Protein AF-A0A1S8CLM6-F1 (afdb_monomer)

InterPro domains:
  IPR038314 T6SS superfamily [G3DSA:1.20.120.1620] (21-118)

Solvent-accessible surface area (backbone atoms only — not comparable to full-atom values): 7287 Å² total; per-residue (Å²): 145,76,77,78,67,68,73,67,66,74,74,72,74,80,81,78,75,76,77,77,72,72,54,62,64,52,39,48,32,51,51,51,23,45,43,18,47,40,38,28,74,59,49,72,48,89,60,18,62,57,21,46,50,49,22,51,50,28,55,74,74,31,57,56,28,71,66,38,56,50,51,48,51,53,48,51,70,50,57,54,77,68,59,79,70,51,40,89,91,72,73,41,68,52,45,65,59,54,39,50,54,48,66,72,27,70,69,46,52,50,53,47,61,69,33,58,87,26,49,74,61,77,83,128

Mean predicted aligned error: 9.27 Å

Foldseek 3Di:
DPPVPVVVPVPPPPPPPPCPPPCVVLLVLLLLLLLLVLCLVPVPDPCNVVSVVSNVVSVVVHQFDPVLNVLSNVVSVPQLVVDCDDDPVPSHDDSNVSSVCCSPDPVVVVSSVVRPVRGPVPDD

Structure (mmCIF, N/CA/C/O backbone):
data_AF-A0A1S8CLM6-F1
#
_entry.id   AF-A0A1S8CLM6-F1
#
loop_
_atom_site.group_PDB
_atom_site.id
_atom_site.type_symbol
_atom_site.label_atom_id
_atom_site.label_alt_id
_atom_site.label_comp_id
_atom_site.label_asym_id
_atom_site.label_entity_id
_atom_site.label_seq_id
_atom_site.pdbx_PDB_ins_code
_atom_site.Cartn_x
_atom_site.Cartn_y
_atom_site.Cartn_z
_atom_site.occupancy
_atom_site.B_iso_or_equiv
_atom_site.auth_seq_id
_atom_site.auth_comp_id
_atom_site.auth_asym_id
_atom_site.auth_atom_id
_atom_site.pdbx_PDB_model_num
ATOM 1 N N . MET A 1 1 ? 56.859 -12.720 -34.005 1.00 49.38 1 MET A N 1
ATOM 2 C CA . MET A 1 1 ? 56.182 -11.413 -33.826 1.00 49.38 1 MET A CA 1
ATOM 3 C C . MET A 1 1 ? 54.650 -11.569 -33.852 1.00 49.38 1 MET A C 1
ATOM 5 O O . MET A 1 1 ? 53.952 -10.744 -34.411 1.00 49.38 1 MET A O 1
ATOM 9 N N . THR A 1 2 ? 54.111 -12.632 -33.236 1.00 49.81 2 THR A N 1
ATOM 10 C CA . THR A 1 2 ? 52.724 -13.112 -33.458 1.00 49.81 2 THR A CA 1
ATOM 11 C C . THR A 1 2 ? 52.023 -13.561 -32.167 1.00 49.81 2 THR A C 1
ATOM 13 O O . THR A 1 2 ? 50.982 -14.197 -32.213 1.00 49.81 2 THR A O 1
ATOM 16 N N . LYS A 1 3 ? 52.575 -13.230 -30.989 1.00 44.97 3 LYS A N 1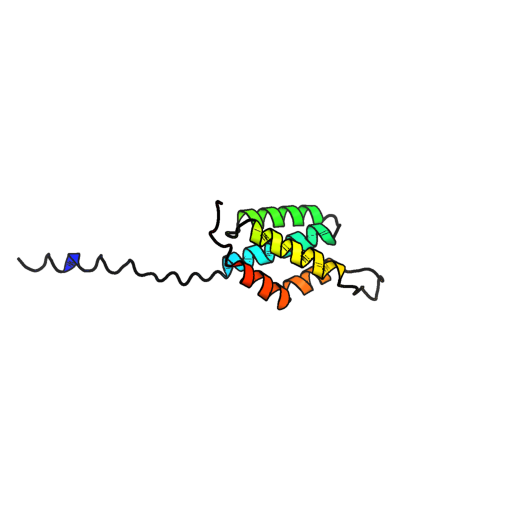
ATOM 17 C CA . LYS A 1 3 ? 51.960 -13.542 -29.681 1.00 44.97 3 LYS A CA 1
ATOM 18 C C . LYS A 1 3 ? 51.286 -12.343 -29.002 1.00 44.97 3 LYS A C 1
ATOM 20 O O . LYS A 1 3 ? 50.604 -12.528 -28.006 1.00 44.97 3 LYS A O 1
ATOM 25 N N . LYS A 1 4 ? 51.445 -11.124 -29.539 1.00 49.03 4 LYS A N 1
ATOM 26 C CA . LYS A 1 4 ? 50.883 -9.895 -28.943 1.00 49.03 4 LYS A CA 1
ATOM 27 C C . LYS A 1 4 ? 49.482 -9.522 -29.450 1.00 49.03 4 LYS A C 1
ATOM 29 O O . LYS A 1 4 ? 48.856 -8.661 -28.854 1.00 49.03 4 LYS A O 1
ATOM 34 N N . ILE A 1 5 ? 48.977 -10.172 -30.504 1.00 53.19 5 ILE A N 1
ATOM 35 C CA . ILE A 1 5 ? 47.667 -9.837 -31.102 1.00 53.19 5 ILE A CA 1
ATOM 36 C C . ILE A 1 5 ? 46.520 -10.633 -30.452 1.00 53.19 5 ILE A C 1
ATOM 38 O O . ILE A 1 5 ? 45.402 -10.141 -30.359 1.00 53.19 5 ILE A O 1
ATOM 42 N N . ILE A 1 6 ? 46.795 -11.823 -29.906 1.00 53.47 6 ILE A N 1
ATOM 43 C CA . ILE A 1 6 ? 45.758 -12.692 -29.319 1.00 53.47 6 ILE A CA 1
ATOM 44 C C . ILE A 1 6 ? 45.242 -12.145 -27.974 1.00 53.47 6 ILE A C 1
ATOM 46 O O . ILE A 1 6 ? 44.091 -12.374 -27.614 1.00 53.47 6 ILE A O 1
ATOM 50 N N . LEU A 1 7 ? 46.044 -11.347 -27.259 1.00 47.38 7 LEU A N 1
ATOM 51 C CA . LEU A 1 7 ? 45.645 -10.788 -25.963 1.00 47.38 7 LEU A CA 1
ATOM 52 C C . LEU A 1 7 ? 44.650 -9.618 -26.071 1.00 47.38 7 LEU A C 1
ATOM 54 O O . LEU A 1 7 ? 44.068 -9.230 -25.065 1.00 47.38 7 LEU A O 1
ATOM 58 N N . SER A 1 8 ? 44.449 -9.056 -27.268 1.00 47.59 8 SER A N 1
ATOM 59 C CA . SER A 1 8 ? 43.570 -7.893 -27.462 1.00 47.59 8 SER A CA 1
ATOM 60 C C . SER A 1 8 ? 42.131 -8.262 -27.836 1.00 47.59 8 SER A C 1
ATOM 62 O O . SER A 1 8 ? 41.271 -7.387 -27.837 1.00 47.59 8 SER A O 1
ATOM 64 N N . PHE A 1 9 ? 41.850 -9.533 -28.149 1.00 49.44 9 PHE A N 1
ATOM 65 C CA . PHE A 1 9 ? 40.521 -9.972 -28.598 1.00 49.44 9 PHE A CA 1
ATOM 66 C C . PHE A 1 9 ? 39.634 -10.526 -27.468 1.00 49.44 9 PHE A C 1
ATOM 68 O O . PHE A 1 9 ? 38.428 -10.667 -27.636 1.00 49.44 9 PHE A O 1
ATOM 75 N N . LEU A 1 10 ? 40.211 -10.797 -26.292 1.00 51.16 10 LEU A N 1
ATOM 76 C CA . LEU A 1 10 ? 39.501 -11.333 -25.120 1.00 51.16 10 LEU A CA 1
ATOM 77 C C . LEU A 1 10 ? 38.859 -10.258 -24.223 1.00 51.16 10 LEU A C 1
ATOM 79 O O . LEU A 1 10 ? 38.140 -10.600 -23.292 1.00 51.16 10 LEU A O 1
ATOM 83 N N . LEU A 1 11 ? 39.077 -8.971 -24.510 1.00 51.72 11 LEU A N 1
ATOM 84 C CA . LEU A 1 11 ? 38.563 -7.842 -23.717 1.00 51.72 11 LEU A CA 1
ATOM 85 C C . LEU A 1 11 ? 37.244 -7.242 -24.240 1.00 51.72 11 LEU A C 1
ATOM 87 O O . LEU A 1 11 ? 36.698 -6.346 -23.606 1.00 51.72 11 LEU A O 1
ATOM 91 N N . LEU A 1 12 ? 36.716 -7.724 -25.371 1.00 51.47 12 LEU A N 1
ATOM 92 C CA . LEU A 1 12 ? 35.506 -7.173 -26.005 1.00 51.47 12 LEU A CA 1
ATOM 93 C C . LEU A 1 12 ? 34.230 -8.000 -25.765 1.00 51.47 12 LEU A C 1
ATOM 95 O O . LEU A 1 12 ? 33.162 -7.619 -26.232 1.00 51.47 12 LEU A O 1
ATOM 99 N N . LEU A 1 13 ? 34.310 -9.111 -25.027 1.00 50.31 13 LEU A N 1
ATOM 100 C CA . LEU A 1 13 ? 33.171 -10.011 -24.787 1.00 50.31 13 LEU A CA 1
ATOM 101 C C . LEU A 1 13 ? 32.353 -9.686 -23.522 1.00 50.31 13 LEU A C 1
ATOM 103 O O . LEU A 1 13 ? 31.368 -10.364 -23.249 1.00 50.31 13 LEU A O 1
ATOM 107 N N . SER A 1 14 ? 32.703 -8.642 -22.765 1.00 50.69 14 SER A N 1
ATOM 108 C CA . SER A 1 14 ? 32.080 -8.346 -21.463 1.00 50.69 14 SER A CA 1
ATOM 109 C C . SER A 1 14 ? 30.764 -7.554 -21.516 1.00 50.69 14 SER A C 1
ATOM 111 O O . SER A 1 14 ? 30.206 -7.278 -20.460 1.00 50.69 14 SER A O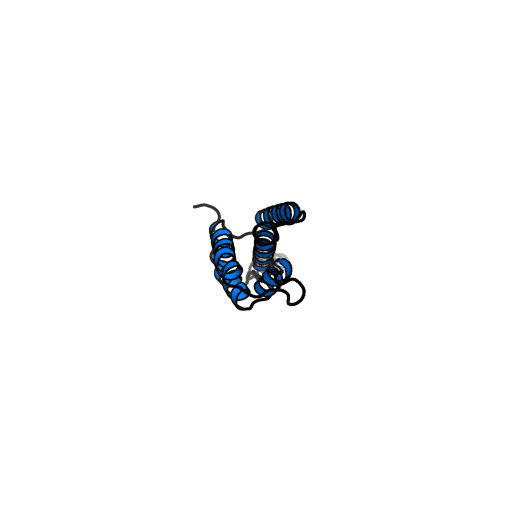 1
ATOM 113 N N . PHE A 1 15 ? 30.254 -7.157 -22.689 1.00 54.53 15 PHE A N 1
ATOM 114 C CA . PHE A 1 15 ? 29.153 -6.176 -22.774 1.00 54.53 15 PHE A CA 1
ATOM 115 C C . PHE A 1 15 ? 27.775 -6.710 -23.178 1.00 54.53 15 PHE A C 1
ATOM 117 O O . PHE A 1 15 ? 26.867 -5.920 -23.415 1.00 54.53 15 PHE A O 1
ATOM 124 N N . PHE A 1 16 ? 27.555 -8.024 -23.167 1.00 55.16 16 PHE A N 1
ATOM 125 C CA . PHE A 1 16 ? 26.205 -8.579 -23.320 1.00 55.16 16 PHE A CA 1
ATOM 126 C C . PHE A 1 16 ? 25.705 -9.211 -22.018 1.00 55.16 16 PHE A C 1
ATOM 128 O O . PHE A 1 16 ? 25.318 -10.377 -21.982 1.00 55.16 16 PHE A O 1
ATOM 135 N N . VAL A 1 17 ? 25.675 -8.427 -20.934 1.00 52.50 17 VAL A N 1
ATOM 136 C CA . VAL A 1 17 ? 24.722 -8.704 -19.851 1.00 52.50 17 VAL A CA 1
ATOM 137 C C . VAL A 1 17 ? 23.351 -8.329 -20.395 1.00 52.50 17 VAL A C 1
ATOM 139 O O . VAL A 1 17 ? 23.005 -7.156 -20.511 1.00 52.50 17 VAL A O 1
ATOM 142 N N . SER A 1 18 ? 22.577 -9.341 -20.778 1.00 50.34 18 SER A N 1
ATOM 143 C CA . SER A 1 18 ? 21.147 -9.163 -20.996 1.00 50.34 18 SER A CA 1
ATOM 144 C C . SER A 1 18 ? 20.532 -8.850 -19.636 1.00 50.34 18 SER A C 1
ATOM 146 O O . SER A 1 18 ? 20.352 -9.750 -18.817 1.00 50.34 18 SER A O 1
ATOM 148 N N . ALA A 1 19 ? 20.260 -7.574 -19.370 1.00 48.75 19 ALA A N 1
ATOM 149 C CA . ALA A 1 19 ? 19.434 -7.158 -18.248 1.00 48.75 19 ALA A CA 1
ATOM 150 C C . ALA A 1 19 ? 17.993 -7.619 -18.516 1.00 48.75 19 ALA A C 1
ATOM 152 O O . ALA A 1 19 ? 17.133 -6.838 -18.912 1.00 48.75 19 ALA A O 1
ATOM 153 N N . ASN A 1 20 ? 17.716 -8.908 -18.314 1.00 50.56 20 ASN A N 1
ATOM 154 C CA . ASN A 1 20 ? 16.371 -9.331 -17.948 1.00 50.56 20 ASN A CA 1
ATOM 155 C C . ASN A 1 20 ? 16.160 -8.810 -16.527 1.00 50.56 20 ASN A C 1
ATOM 157 O O . ASN A 1 20 ? 16.434 -9.517 -15.561 1.00 50.56 20 ASN A O 1
ATOM 161 N N . GLY A 1 21 ? 15.803 -7.528 -16.418 1.00 59.75 21 GLY A N 1
ATOM 162 C CA . GLY A 1 21 ? 15.589 -6.858 -15.145 1.00 59.75 21 GLY A CA 1
ATOM 163 C C . GLY A 1 21 ? 14.488 -7.580 -14.387 1.00 59.75 21 GLY A C 1
ATOM 164 O O . GLY A 1 21 ? 13.314 -7.503 -14.756 1.00 59.75 21 GLY A O 1
ATOM 165 N N . ASP A 1 22 ? 14.865 -8.333 -13.358 1.00 77.19 22 ASP A N 1
ATOM 166 C CA . ASP A 1 22 ? 13.890 -8.829 -12.408 1.00 77.19 22 ASP A CA 1
ATOM 167 C C . ASP A 1 22 ? 13.398 -7.637 -11.588 1.00 77.19 22 ASP A C 1
ATOM 169 O O . ASP A 1 22 ? 14.025 -7.221 -10.619 1.00 77.19 22 ASP A O 1
ATOM 173 N N . ASN A 1 23 ? 12.248 -7.088 -11.977 1.00 88.69 23 ASN A N 1
ATOM 174 C CA . ASN A 1 23 ? 11.600 -5.995 -11.252 1.00 88.69 23 ASN A CA 1
ATOM 175 C C . ASN A 1 23 ? 11.067 -6.437 -9.872 1.00 88.69 23 ASN A C 1
ATOM 177 O O . ASN A 1 23 ? 10.306 -5.698 -9.254 1.00 88.69 23 ASN A O 1
ATOM 181 N N . SER A 1 24 ? 11.381 -7.647 -9.391 1.00 91.62 24 SER A N 1
ATOM 182 C CA . SER A 1 24 ? 10.939 -8.181 -8.098 1.00 91.62 24 SER A CA 1
ATOM 183 C C . SER A 1 24 ? 11.211 -7.225 -6.934 1.00 91.62 24 SER A C 1
ATOM 185 O O . SER A 1 24 ? 10.291 -6.941 -6.164 1.00 91.62 24 SER A O 1
ATOM 187 N N . GLU A 1 25 ? 12.417 -6.660 -6.830 1.00 93.56 25 GLU A N 1
ATOM 188 C CA . GLU A 1 25 ? 12.748 -5.716 -5.753 1.00 93.56 25 GLU A CA 1
ATOM 189 C C . GLU A 1 25 ? 11.943 -4.416 -5.876 1.00 93.56 25 GLU A C 1
ATOM 191 O O . GLU A 1 25 ? 11.271 -4.004 -4.926 1.00 93.56 25 GLU A O 1
ATOM 196 N N . THR A 1 26 ? 11.908 -3.826 -7.071 1.00 94.88 26 THR A N 1
ATOM 197 C CA . THR A 1 26 ? 11.162 -2.597 -7.379 1.00 94.88 26 THR A CA 1
ATOM 198 C C . THR A 1 26 ? 9.659 -2.754 -7.113 1.00 94.88 26 THR A C 1
ATOM 200 O O . THR A 1 26 ? 9.016 -1.884 -6.511 1.00 94.88 26 THR A O 1
ATOM 203 N N . ARG A 1 27 ? 9.085 -3.905 -7.482 1.00 97.06 27 ARG A N 1
ATOM 204 C CA . ARG A 1 27 ? 7.705 -4.297 -7.161 1.00 97.06 27 ARG A CA 1
ATOM 205 C C . ARG A 1 27 ? 7.507 -4.459 -5.659 1.00 97.06 27 ARG A C 1
ATOM 207 O O . ARG A 1 27 ? 6.498 -3.996 -5.135 1.00 97.06 27 ARG A O 1
ATOM 214 N N . MET A 1 28 ? 8.450 -5.087 -4.955 1.00 97.88 28 MET A N 1
ATOM 215 C CA . MET A 1 28 ? 8.366 -5.295 -3.508 1.00 97.88 28 MET A CA 1
ATOM 216 C C . MET A 1 28 ? 8.360 -3.966 -2.746 1.00 97.88 28 MET A C 1
ATOM 218 O O . MET A 1 28 ? 7.581 -3.814 -1.804 1.00 97.88 28 MET A O 1
ATOM 222 N N . VAL A 1 29 ? 9.175 -2.994 -3.162 1.00 98.12 29 VAL A N 1
ATOM 223 C CA . VAL A 1 29 ? 9.178 -1.644 -2.580 1.00 98.12 29 VAL A CA 1
ATOM 224 C C . VAL A 1 29 ? 7.816 -0.970 -2.765 1.00 98.12 29 VAL A C 1
ATOM 226 O O . VAL A 1 29 ? 7.226 -0.510 -1.785 1.00 98.12 29 VAL A O 1
ATOM 229 N N . LEU A 1 30 ? 7.252 -0.998 -3.977 1.00 98.50 30 LEU A N 1
ATOM 230 C CA . LEU A 1 30 ? 5.913 -0.454 -4.235 1.00 98.50 30 LEU A CA 1
ATOM 231 C C . LEU A 1 30 ? 4.819 -1.199 -3.447 1.00 98.50 30 LEU A C 1
ATOM 233 O O . LEU A 1 30 ? 3.885 -0.586 -2.924 1.00 98.50 30 LEU A O 1
ATOM 237 N N . LYS A 1 31 ? 4.950 -2.522 -3.307 1.00 98.50 31 LYS A N 1
ATOM 238 C CA . LYS A 1 31 ? 4.023 -3.355 -2.534 1.00 98.50 31 LYS A CA 1
ATOM 239 C C . LYS A 1 31 ? 4.006 -2.938 -1.061 1.00 98.50 31 LYS A C 1
ATOM 241 O O . LYS A 1 31 ? 2.924 -2.730 -0.501 1.00 98.50 31 LYS A O 1
ATOM 246 N N . LYS A 1 32 ? 5.190 -2.755 -0.462 1.00 98.62 32 LYS A N 1
ATOM 247 C CA . LYS A 1 32 ? 5.381 -2.278 0.920 1.00 98.62 32 LYS A CA 1
ATOM 248 C C . LYS A 1 32 ? 4.906 -0.837 1.106 1.00 98.62 32 LYS A C 1
ATOM 250 O O . LYS A 1 32 ? 4.277 -0.538 2.120 1.00 98.62 32 LYS A O 1
ATOM 255 N N . TRP A 1 33 ? 5.110 0.024 0.108 1.00 98.69 33 TRP A N 1
ATOM 256 C CA . TRP A 1 33 ? 4.549 1.375 0.100 1.00 98.69 33 TRP A CA 1
ATOM 257 C C . TRP A 1 33 ? 3.022 1.360 0.256 1.00 98.69 33 TRP A C 1
ATOM 259 O O . TRP A 1 33 ? 2.481 2.101 1.076 1.00 98.69 33 TRP A O 1
ATOM 269 N N . GLY A 1 34 ? 2.318 0.486 -0.474 1.00 98.44 34 GLY A N 1
ATOM 270 C CA . GLY A 1 34 ? 0.860 0.391 -0.365 1.00 98.44 34 GLY A CA 1
ATOM 271 C C . GLY A 1 34 ? 0.374 -0.160 0.980 1.00 98.44 34 GLY A C 1
ATOM 272 O O . GLY A 1 34 ? -0.640 0.311 1.489 1.00 98.44 34 GLY A O 1
ATOM 273 N N . MET A 1 35 ? 1.124 -1.076 1.609 1.00 98.31 35 MET A N 1
ATOM 274 C CA . MET A 1 35 ? 0.837 -1.512 2.985 1.00 98.31 35 MET A CA 1
ATOM 275 C C . MET A 1 35 ? 0.937 -0.345 3.969 1.00 98.31 35 MET A C 1
ATOM 277 O O . MET A 1 35 ? 0.023 -0.117 4.761 1.00 98.31 35 MET A O 1
ATOM 281 N N . ALA A 1 36 ? 2.023 0.426 3.884 1.00 98.19 36 ALA A N 1
ATOM 282 C CA . ALA A 1 36 ? 2.236 1.594 4.727 1.00 98.19 36 ALA A CA 1
ATOM 283 C C . ALA A 1 36 ? 1.130 2.650 4.524 1.00 98.19 36 ALA A C 1
ATOM 285 O O . ALA A 1 36 ? 0.568 3.141 5.500 1.00 98.19 36 ALA A O 1
ATOM 286 N N . TYR A 1 37 ? 0.732 2.908 3.271 1.00 98.38 37 TYR A N 1
ATOM 287 C CA . TYR A 1 37 ? -0.417 3.763 2.951 1.00 98.38 37 TYR A CA 1
ATOM 288 C C . TYR A 1 37 ? -1.718 3.264 3.594 1.00 98.38 37 TYR A C 1
ATOM 290 O O . TYR A 1 37 ? -2.466 4.044 4.181 1.00 98.38 37 TYR A O 1
ATOM 298 N N . CYS A 1 38 ? -1.996 1.962 3.505 1.00 97.62 38 CYS A N 1
ATOM 299 C CA . CYS A 1 38 ? -3.197 1.386 4.097 1.00 97.62 38 CYS A CA 1
ATOM 300 C C . CYS A 1 38 ? -3.246 1.609 5.615 1.00 97.62 38 CYS A C 1
ATOM 302 O O . CYS A 1 38 ? -4.269 2.047 6.146 1.00 97.62 38 CYS A O 1
ATOM 304 N N . LEU A 1 39 ? -2.136 1.349 6.310 1.00 97.00 39 LEU A N 1
ATOM 305 C CA . LEU A 1 39 ? -2.057 1.514 7.759 1.00 97.00 39 LEU A CA 1
ATOM 306 C C . LEU A 1 39 ? -2.204 2.981 8.183 1.00 97.00 39 LEU A C 1
ATOM 308 O O . LEU A 1 39 ? -3.023 3.272 9.052 1.00 97.00 39 LEU A O 1
ATOM 312 N N . GLU A 1 40 ? -1.497 3.903 7.530 1.00 96.75 40 GLU A N 1
ATOM 313 C CA . GLU A 1 40 ? -1.596 5.345 7.802 1.00 96.75 40 GLU A CA 1
ATOM 314 C C . GLU A 1 40 ? -3.045 5.845 7.682 1.00 96.75 40 GLU A C 1
ATOM 316 O O . GLU A 1 40 ? -3.565 6.503 8.583 1.00 96.75 40 GLU A O 1
ATOM 321 N N . ILE A 1 41 ? -3.734 5.494 6.590 1.00 96.19 41 ILE A N 1
ATOM 322 C CA . ILE A 1 41 ? -5.070 6.027 6.296 1.00 96.19 41 ILE A CA 1
ATOM 323 C C . ILE A 1 41 ? -6.171 5.351 7.119 1.00 96.19 41 ILE A C 1
ATOM 325 O O . ILE A 1 41 ? -7.130 6.012 7.545 1.00 96.19 41 ILE A O 1
ATOM 329 N N . TYR A 1 42 ? -6.077 4.035 7.322 1.00 93.75 42 TYR A N 1
ATOM 330 C CA . TYR A 1 42 ? -7.181 3.254 7.879 1.00 93.75 42 TYR A CA 1
ATOM 331 C C . TYR A 1 42 ? -6.965 2.809 9.317 1.00 93.75 42 TYR A C 1
ATOM 333 O O . TYR A 1 42 ? -7.958 2.705 10.037 1.00 93.75 42 TYR A O 1
ATOM 341 N N . GLN A 1 43 ? -5.736 2.557 9.778 1.00 87.19 43 GLN A N 1
ATOM 342 C CA . GLN A 1 43 ? -5.528 2.087 11.151 1.00 87.19 43 GLN A CA 1
ATOM 343 C C . GLN A 1 43 ? -5.949 3.154 12.171 1.00 87.19 43 GLN A C 1
ATOM 345 O O . GLN A 1 43 ? -6.619 2.809 13.143 1.00 87.19 43 GLN A O 1
ATOM 350 N N . LYS A 1 44 ? -5.666 4.440 11.894 1.00 78.69 44 LYS A N 1
ATOM 351 C CA . LYS A 1 44 ? -6.064 5.603 12.719 1.00 78.69 44 LYS A CA 1
ATOM 352 C C . LYS A 1 44 ? -5.715 5.445 14.209 1.00 78.69 44 LYS A C 1
ATOM 354 O O . LYS A 1 44 ? -6.467 5.871 15.083 1.00 78.69 44 LYS A O 1
ATOM 359 N N . THR A 1 45 ? -4.586 4.800 14.479 1.00 83.44 45 THR A N 1
ATOM 360 C CA . THR A 1 45 ? -3.971 4.619 15.801 1.00 83.44 45 THR A CA 1
ATOM 361 C C . THR A 1 45 ? -2.711 5.476 15.911 1.00 83.44 45 THR A C 1
ATOM 363 O O . THR A 1 45 ? -2.313 6.119 14.945 1.00 83.44 45 THR A O 1
ATOM 366 N N . GLU A 1 46 ? -2.046 5.447 17.066 1.00 83.62 46 GLU A N 1
ATOM 367 C CA . GLU A 1 46 ? -0.730 6.075 17.288 1.00 83.62 46 GLU A CA 1
ATOM 368 C C . GLU A 1 46 ? 0.343 5.657 16.262 1.00 83.62 46 GLU A C 1
ATOM 370 O O . GLU A 1 46 ? 1.236 6.432 15.942 1.00 83.62 46 GLU A O 1
ATOM 375 N N . SER A 1 47 ? 0.212 4.470 15.664 1.00 86.19 47 SER A N 1
ATOM 376 C CA . SER A 1 47 ? 1.096 3.981 14.599 1.00 86.19 47 SER A CA 1
ATOM 377 C C . SER A 1 47 ? 0.855 4.609 13.218 1.00 86.19 47 SER A C 1
ATOM 379 O O . SER A 1 47 ? 1.576 4.282 12.276 1.00 86.19 47 SER A O 1
ATOM 381 N N . ALA A 1 48 ? -0.149 5.479 13.047 1.00 90.00 48 ALA A N 1
ATOM 382 C CA . ALA A 1 48 ? -0.439 6.097 11.751 1.00 90.00 48 ALA A CA 1
ATOM 383 C C . ALA A 1 48 ? 0.722 6.981 11.257 1.00 90.00 48 ALA A C 1
ATOM 385 O O . ALA A 1 48 ? 1.067 6.924 10.077 1.00 90.00 48 ALA A O 1
ATOM 386 N N . ASP A 1 49 ? 1.370 7.723 12.159 1.00 93.12 49 ASP A N 1
ATOM 387 C CA . ASP A 1 49 ? 2.509 8.590 11.825 1.00 93.12 49 ASP A CA 1
ATOM 388 C C . ASP A 1 49 ? 3.755 7.775 11.439 1.00 93.12 49 ASP A C 1
ATOM 390 O O . ASP A 1 49 ? 4.478 8.109 10.493 1.00 93.12 49 ASP A O 1
ATOM 394 N N . GLU A 1 50 ? 3.986 6.653 12.127 1.00 95.81 50 GLU A 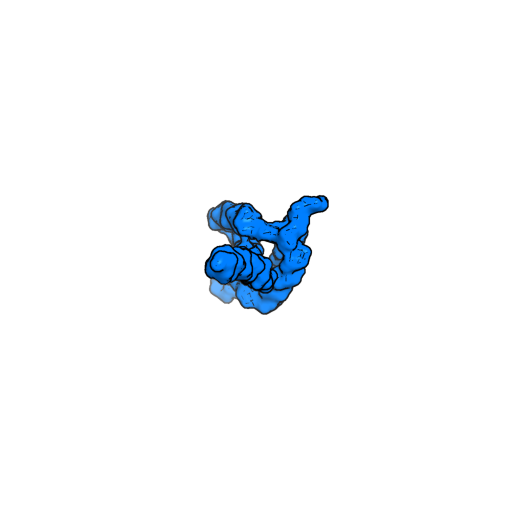N 1
ATOM 395 C CA . GLU A 1 50 ? 5.061 5.716 11.791 1.00 95.81 50 GLU A CA 1
ATOM 396 C C . GLU A 1 50 ? 4.809 5.055 10.428 1.00 95.81 50 GLU A C 1
ATOM 398 O O . GLU A 1 50 ? 5.713 4.971 9.594 1.00 95.81 50 GLU A O 1
ATOM 403 N N . ALA A 1 51 ? 3.560 4.676 10.142 1.00 97.00 51 ALA A N 1
ATOM 404 C CA . ALA A 1 51 ? 3.166 4.165 8.835 1.00 97.00 51 ALA A CA 1
ATOM 405 C C . ALA A 1 51 ? 3.346 5.214 7.722 1.00 97.00 51 ALA A C 1
ATOM 407 O O . ALA A 1 51 ? 3.860 4.883 6.652 1.00 97.00 51 ALA A O 1
ATOM 408 N N . GLY A 1 52 ? 3.014 6.485 7.971 1.00 97.19 52 GLY A N 1
ATOM 409 C CA . GLY A 1 52 ? 3.268 7.582 7.029 1.00 97.19 52 GLY A CA 1
ATOM 410 C C . GLY A 1 52 ? 4.763 7.821 6.779 1.00 97.19 52 GLY A C 1
ATOM 411 O O . GLY A 1 52 ? 5.186 8.063 5.640 1.00 97.19 52 GLY A O 1
ATOM 412 N N . SER A 1 53 ? 5.587 7.667 7.818 1.00 98.00 53 SER A N 1
ATOM 413 C CA . SER A 1 53 ? 7.051 7.720 7.712 1.00 98.00 53 SER A CA 1
ATOM 414 C C . SER A 1 53 ? 7.590 6.557 6.874 1.00 98.00 53 SER A C 1
ATOM 416 O O . SER A 1 53 ? 8.360 6.777 5.937 1.00 98.00 53 SER A O 1
ATOM 418 N N . ALA A 1 54 ? 7.114 5.333 7.122 1.00 98.19 54 ALA A N 1
ATOM 419 C CA . ALA A 1 54 ? 7.461 4.157 6.325 1.00 98.19 54 ALA A CA 1
ATOM 420 C C . ALA A 1 54 ? 7.020 4.307 4.861 1.00 98.19 54 ALA A C 1
ATOM 422 O O . ALA A 1 54 ? 7.798 4.016 3.952 1.00 98.19 54 ALA A O 1
ATOM 423 N N . ARG A 1 55 ? 5.809 4.825 4.608 1.00 98.25 55 ARG A N 1
ATOM 424 C CA . ARG A 1 55 ? 5.325 5.133 3.254 1.00 98.25 55 ARG A CA 1
ATOM 425 C C . ARG A 1 55 ? 6.275 6.096 2.546 1.00 98.25 55 ARG A C 1
ATOM 427 O O . ARG A 1 55 ? 6.643 5.861 1.397 1.00 98.25 55 ARG A O 1
ATOM 434 N N . SER A 1 56 ? 6.684 7.163 3.224 1.00 97.75 56 SER A N 1
ATOM 435 C CA . SER A 1 56 ? 7.611 8.152 2.664 1.00 97.75 56 SER A CA 1
ATOM 436 C C . SER A 1 56 ? 8.993 7.549 2.391 1.00 97.75 56 SER A C 1
ATOM 438 O O . SER A 1 56 ? 9.579 7.830 1.349 1.00 97.75 56 SER A O 1
ATOM 440 N N . GLY A 1 57 ? 9.482 6.668 3.268 1.00 98.19 57 GLY A N 1
ATOM 441 C CA . GLY A 1 57 ? 10.723 5.920 3.057 1.00 98.19 57 GLY A CA 1
ATOM 442 C C . GLY A 1 57 ? 10.655 5.003 1.834 1.00 98.19 57 GLY A C 1
ATOM 443 O O . GLY A 1 57 ? 11.515 5.076 0.963 1.00 98.19 57 GLY A O 1
ATOM 444 N N . TYR A 1 58 ? 9.597 4.198 1.699 1.00 98.31 58 TYR A N 1
ATOM 445 C CA . TYR A 1 58 ? 9.430 3.336 0.523 1.00 98.31 58 TYR A CA 1
ATOM 446 C C . TYR A 1 58 ? 9.241 4.122 -0.777 1.00 98.31 58 TYR A C 1
ATOM 448 O O . TYR A 1 58 ? 9.641 3.637 -1.829 1.00 98.31 58 TYR A O 1
ATOM 456 N N . PHE A 1 59 ? 8.671 5.330 -0.724 1.00 97.44 59 PHE A N 1
ATOM 457 C CA . PHE A 1 59 ? 8.574 6.197 -1.899 1.00 97.44 59 PHE A CA 1
ATOM 458 C C . PHE A 1 59 ? 9.959 6.640 -2.385 1.00 97.44 59 PHE A C 1
ATOM 460 O O . PHE A 1 59 ? 10.226 6.593 -3.579 1.00 97.44 59 PHE A O 1
ATOM 467 N N . GLN A 1 60 ? 10.847 7.018 -1.459 1.00 96.12 60 GLN A N 1
ATOM 468 C CA . GLN A 1 60 ? 12.221 7.431 -1.778 1.00 96.12 60 GLN A CA 1
ATOM 469 C C . GLN A 1 60 ? 13.081 6.280 -2.311 1.00 96.12 60 GLN A C 1
ATOM 471 O O . GLN A 1 60 ? 13.986 6.511 -3.105 1.00 96.12 60 GLN A O 1
ATOM 476 N N . LEU A 1 61 ? 12.813 5.051 -1.864 1.00 95.44 61 LEU A N 1
ATOM 477 C CA . LEU A 1 61 ? 13.542 3.855 -2.290 1.00 95.44 61 LEU A CA 1
ATOM 478 C C . LEU A 1 61 ? 13.021 3.256 -3.603 1.00 95.44 61 LEU A C 1
ATOM 480 O O . LEU A 1 61 ? 13.667 2.373 -4.159 1.00 95.44 61 LEU A O 1
ATOM 484 N N . GLY A 1 62 ? 11.830 3.645 -4.060 1.00 93.62 62 GLY A N 1
ATOM 485 C CA . GLY A 1 62 ? 11.188 3.016 -5.209 1.00 93.62 62 GLY A CA 1
ATOM 486 C C . GLY A 1 62 ? 11.541 3.682 -6.535 1.00 93.62 62 GLY A C 1
ATOM 487 O O . GLY A 1 62 ? 11.714 4.891 -6.618 1.00 93.62 62 GLY A O 1
ATOM 488 N N . GLU A 1 63 ? 11.574 2.884 -7.600 1.00 94.56 63 GLU A N 1
ATOM 489 C CA . GLU A 1 63 ? 11.967 3.331 -8.951 1.00 94.56 63 GLU A CA 1
ATOM 490 C C . GLU A 1 63 ? 10.770 3.599 -9.883 1.00 94.56 63 GLU A C 1
ATOM 492 O O . GLU A 1 63 ? 10.932 3.921 -11.063 1.00 94.56 63 GLU A O 1
ATOM 497 N N . HIS A 1 64 ? 9.550 3.420 -9.374 1.00 95.12 64 HIS A N 1
ATOM 498 C CA . HIS A 1 64 ? 8.331 3.716 -10.115 1.00 95.12 64 HIS A CA 1
ATOM 499 C C . HIS A 1 64 ? 8.054 5.227 -10.155 1.00 95.12 64 HIS A C 1
ATOM 501 O O . HIS A 1 64 ? 8.372 5.951 -9.215 1.00 95.12 64 HIS A O 1
ATOM 507 N N . SER A 1 65 ? 7.377 5.703 -11.200 1.00 95.69 65 SER A N 1
ATOM 508 C CA . SER A 1 65 ? 6.876 7.081 -11.267 1.00 95.69 65 SER A CA 1
ATOM 509 C C . SER A 1 65 ? 5.672 7.324 -10.346 1.00 95.69 65 SER A C 1
ATOM 511 O O . SER A 1 65 ? 5.007 6.391 -9.883 1.00 95.69 65 SER A O 1
ATOM 513 N N . GLU A 1 66 ? 5.331 8.599 -10.120 1.00 95.19 66 GLU A N 1
ATOM 514 C CA . GLU A 1 66 ? 4.196 9.018 -9.281 1.00 95.19 66 GLU A CA 1
ATOM 515 C C . GLU A 1 66 ? 2.873 8.339 -9.683 1.00 95.19 66 GLU A C 1
ATOM 517 O O . GLU A 1 66 ? 2.054 7.980 -8.829 1.00 95.19 66 GLU A O 1
ATOM 522 N N . GLN A 1 67 ? 2.674 8.091 -10.981 1.00 97.50 67 GLN A N 1
ATOM 523 C CA . GLN A 1 67 ? 1.452 7.471 -11.484 1.00 97.50 67 GLN A CA 1
ATOM 524 C C . GLN A 1 67 ? 1.256 6.038 -10.957 1.00 97.50 67 GLN A C 1
ATOM 526 O O . GLN A 1 67 ? 0.116 5.643 -10.696 1.00 97.50 67 GLN A O 1
ATOM 531 N N . ALA A 1 68 ? 2.329 5.273 -10.733 1.00 98.12 68 ALA A N 1
ATOM 532 C CA . ALA A 1 68 ? 2.241 3.946 -10.119 1.00 98.12 68 ALA A CA 1
ATOM 533 C C . ALA A 1 68 ? 1.729 4.023 -8.675 1.00 98.12 68 ALA A C 1
ATOM 535 O O . ALA A 1 68 ? 0.792 3.313 -8.301 1.00 98.12 68 ALA A O 1
ATOM 536 N N . TYR A 1 69 ? 2.287 4.937 -7.880 1.00 98.19 69 TYR A N 1
ATOM 537 C CA . TYR A 1 69 ? 1.865 5.168 -6.498 1.00 98.19 69 TYR A CA 1
ATOM 538 C C . TYR A 1 69 ? 0.413 5.651 -6.423 1.00 98.19 69 TYR A C 1
ATOM 540 O O . TYR A 1 69 ? -0.362 5.178 -5.589 1.00 98.19 69 TYR A O 1
ATOM 548 N N . LYS A 1 70 ? -0.004 6.526 -7.348 1.00 98.38 70 LYS A N 1
ATOM 549 C CA . LYS A 1 70 ? -1.402 6.961 -7.485 1.00 98.38 70 LYS A CA 1
ATOM 550 C C . LYS A 1 70 ? -2.341 5.787 -7.772 1.00 98.38 70 LYS A C 1
ATOM 552 O O . LYS A 1 70 ? -3.412 5.710 -7.169 1.00 98.38 70 LYS A O 1
ATOM 557 N N . ASN A 1 71 ? -1.946 4.855 -8.640 1.00 98.50 71 ASN A N 1
ATOM 558 C CA . ASN A 1 71 ? -2.741 3.660 -8.940 1.00 98.50 71 ASN A CA 1
ATOM 559 C C . ASN A 1 71 ? -2.873 2.741 -7.716 1.00 98.50 71 ASN A C 1
ATOM 561 O O . ASN A 1 71 ? -3.979 2.291 -7.414 1.00 98.50 71 ASN A O 1
ATOM 565 N N . VAL A 1 72 ? -1.781 2.519 -6.975 1.00 98.62 72 VAL A N 1
ATOM 566 C CA . VAL A 1 72 ? -1.793 1.730 -5.728 1.00 98.62 72 VAL A CA 1
ATOM 567 C C . VAL A 1 72 ? -2.677 2.388 -4.667 1.00 98.62 72 VAL A C 1
ATOM 569 O O . VAL A 1 72 ? -3.536 1.728 -4.083 1.00 98.62 72 VAL A O 1
ATOM 572 N N . LYS A 1 73 ? -2.555 3.704 -4.472 1.00 98.50 73 LYS A N 1
ATOM 573 C CA . LYS A 1 73 ? -3.443 4.480 -3.594 1.00 98.50 73 LYS A CA 1
ATOM 574 C C . LYS A 1 73 ? -4.915 4.299 -3.971 1.00 98.50 73 LYS A C 1
ATOM 576 O O . LYS A 1 73 ? -5.746 4.022 -3.109 1.00 98.50 73 LYS A O 1
ATOM 581 N N . ASN A 1 74 ? -5.246 4.447 -5.253 1.00 98.56 74 ASN A N 1
ATOM 582 C CA . ASN A 1 74 ? -6.620 4.304 -5.736 1.00 98.56 74 ASN A CA 1
ATOM 583 C C . ASN A 1 74 ? -7.162 2.888 -5.511 1.00 98.56 74 ASN A C 1
ATOM 585 O O . ASN A 1 74 ? -8.337 2.734 -5.181 1.00 98.56 74 ASN A O 1
ATOM 589 N N . TYR A 1 75 ? -6.310 1.868 -5.643 1.00 98.56 75 TYR A N 1
ATOM 590 C CA . TYR A 1 75 ? -6.672 0.493 -5.323 1.00 98.56 75 TYR A CA 1
ATOM 591 C C . TYR A 1 75 ? -7.089 0.351 -3.852 1.00 98.56 75 TYR A C 1
ATOM 593 O O . TYR A 1 75 ? -8.214 -0.079 -3.595 1.00 98.56 75 TYR A O 1
ATOM 601 N N . PHE A 1 76 ? -6.258 0.794 -2.900 1.00 98.19 76 PHE A N 1
ATOM 602 C CA . PHE A 1 76 ? -6.587 0.744 -1.466 1.00 98.19 76 PHE A CA 1
ATOM 603 C C . PHE A 1 76 ? -7.827 1.570 -1.105 1.00 98.19 76 PHE A C 1
ATOM 605 O O . PHE A 1 76 ? -8.674 1.092 -0.348 1.00 98.19 76 PHE A O 1
ATOM 612 N N . ASN A 1 77 ? -7.982 2.752 -1.711 1.00 97.88 77 ASN A N 1
ATOM 613 C CA . ASN A 1 77 ? -9.152 3.614 -1.520 1.00 97.88 77 ASN A CA 1
ATOM 614 C C . ASN A 1 77 ? -10.474 2.966 -1.930 1.00 97.88 77 ASN A C 1
ATOM 616 O O . ASN A 1 77 ? -11.523 3.354 -1.420 1.00 97.88 77 ASN A O 1
ATOM 620 N N . ARG A 1 78 ? -10.425 1.981 -2.828 1.00 97.50 78 ARG A N 1
ATOM 621 C CA . ARG A 1 78 ? -11.588 1.200 -3.237 1.00 97.50 78 ARG A CA 1
ATOM 622 C C . ARG A 1 78 ? -11.773 -0.038 -2.362 1.00 97.50 78 ARG A C 1
ATOM 624 O O . ARG A 1 78 ? -12.828 -0.205 -1.759 1.00 97.50 78 ARG A O 1
ATOM 631 N N . VAL A 1 79 ? -10.748 -0.888 -2.262 1.00 97.06 79 VAL A N 1
ATOM 632 C CA . VAL A 1 79 ? -10.909 -2.228 -1.670 1.00 97.06 79 VAL A CA 1
ATOM 633 C C . VAL A 1 79 ? -11.080 -2.202 -0.159 1.00 97.06 79 VAL A C 1
ATOM 635 O O . VAL A 1 79 ? -11.832 -3.014 0.376 1.00 97.06 79 VAL A O 1
ATOM 638 N N . ILE A 1 80 ? -10.429 -1.265 0.545 1.00 95.94 80 ILE A N 1
ATOM 639 C CA . ILE A 1 80 ? -10.557 -1.223 1.998 1.00 95.94 80 ILE A CA 1
ATOM 640 C C . ILE A 1 80 ? -11.991 -0.849 2.370 1.00 95.94 80 ILE A C 1
ATOM 642 O O . ILE A 1 80 ? -12.613 -1.674 3.025 1.00 95.94 80 ILE A O 1
ATOM 646 N N . PRO A 1 81 ? -12.595 0.276 1.940 1.00 94.69 81 PRO A N 1
ATOM 647 C CA . PRO A 1 81 ? -13.972 0.611 2.324 1.00 94.69 81 PRO A CA 1
ATOM 648 C C . PRO A 1 81 ? -15.043 -0.421 1.933 1.00 94.69 81 PRO A C 1
ATOM 650 O O . PRO A 1 81 ? -16.087 -0.480 2.592 1.00 94.69 81 PRO A O 1
ATOM 653 N N . GLU A 1 82 ? -14.810 -1.217 0.887 1.00 94.50 82 GLU A N 1
ATOM 654 C CA . GLU A 1 82 ? -15.701 -2.300 0.441 1.00 94.50 82 GLU A CA 1
ATOM 655 C C . GLU A 1 82 ? -15.736 -3.479 1.428 1.00 94.50 82 GLU A C 1
ATOM 657 O O . GLU A 1 82 ? -16.779 -4.115 1.584 1.00 94.50 82 GLU A O 1
ATOM 662 N N . ASP A 1 83 ? -14.653 -3.726 2.168 1.00 92.81 83 ASP A N 1
ATOM 663 C CA . ASP A 1 83 ? -14.599 -4.789 3.169 1.00 92.81 83 ASP A CA 1
ATOM 664 C C . ASP A 1 83 ? -15.438 -4.443 4.415 1.00 92.81 83 ASP A C 1
ATOM 666 O O . ASP A 1 83 ? -15.099 -3.553 5.203 1.00 92.81 83 ASP A O 1
ATOM 670 N N . LYS A 1 84 ? -16.553 -5.156 4.606 1.00 92.25 84 LYS A N 1
ATOM 671 C CA . LYS A 1 84 ? -17.472 -4.970 5.743 1.00 92.25 84 LYS A CA 1
ATOM 672 C C . LYS A 1 84 ? -17.230 -5.946 6.896 1.00 92.25 84 LYS A C 1
ATOM 674 O O . LYS A 1 84 ? -18.013 -5.952 7.845 1.00 92.25 84 LYS A O 1
ATOM 679 N N . ARG A 1 85 ? -16.182 -6.775 6.835 1.00 92.06 85 ARG A N 1
ATOM 680 C CA . ARG A 1 85 ? -15.877 -7.749 7.891 1.00 92.06 85 ARG A CA 1
ATOM 681 C C . ARG A 1 85 ? -15.513 -7.027 9.191 1.00 92.06 85 ARG A C 1
ATOM 683 O O . ARG A 1 85 ? -14.775 -6.039 9.200 1.00 92.06 85 ARG A O 1
ATOM 690 N N . VAL A 1 86 ? -16.024 -7.549 10.301 1.00 93.00 86 VAL A N 1
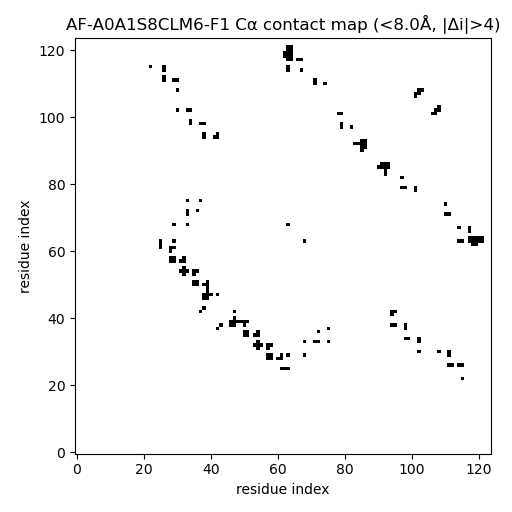ATOM 691 C CA . VAL A 1 86 ? -15.776 -7.044 11.656 1.00 93.00 86 VAL A CA 1
ATOM 692 C C . VAL A 1 86 ? -15.341 -8.181 12.572 1.00 93.00 86 VAL A C 1
ATOM 694 O O . VAL A 1 86 ? -15.664 -9.345 12.336 1.00 93.00 86 VAL A O 1
ATOM 697 N N . MET A 1 87 ? -14.613 -7.848 13.634 1.00 91.75 87 MET A N 1
ATOM 698 C CA . MET A 1 87 ? -14.226 -8.811 14.661 1.00 91.75 87 MET A CA 1
ATOM 699 C C . MET A 1 87 ? -15.454 -9.240 15.464 1.00 91.75 87 MET A C 1
ATOM 701 O O . MET A 1 87 ? -16.142 -8.389 16.026 1.00 91.75 87 MET A O 1
ATOM 705 N N . GLN A 1 88 ? -15.685 -10.550 15.594 1.00 90.44 88 GLN A N 1
ATOM 706 C CA . GLN A 1 88 ? -16.822 -11.091 16.356 1.00 90.44 88 GLN A CA 1
ATOM 707 C C . GLN A 1 88 ? -16.857 -10.581 17.805 1.00 90.44 88 GLN A C 1
ATOM 709 O O . GLN A 1 88 ? -17.922 -10.264 18.320 1.00 90.44 88 GLN A O 1
ATOM 714 N N . ALA A 1 89 ? -15.690 -10.449 18.444 1.00 92.50 89 ALA A N 1
ATOM 715 C CA . ALA A 1 89 ? -15.586 -10.040 19.844 1.00 92.50 89 ALA A CA 1
ATOM 716 C C . ALA A 1 89 ? -15.930 -8.561 20.100 1.00 92.50 89 ALA A C 1
ATOM 718 O O . ALA A 1 89 ? -16.365 -8.221 21.195 1.00 92.50 89 ALA A O 1
ATOM 719 N N . THR A 1 90 ? -15.703 -7.669 19.130 1.00 92.38 90 THR A N 1
ATOM 720 C CA . THR A 1 90 ? -15.821 -6.212 19.344 1.00 92.38 90 THR A CA 1
ATOM 721 C C . THR A 1 90 ? -16.864 -5.542 18.456 1.00 92.38 90 THR A C 1
ATOM 723 O O . THR A 1 90 ? -17.187 -4.379 18.686 1.00 92.38 90 THR A O 1
ATOM 726 N N . GLY A 1 91 ? -17.349 -6.226 17.414 1.00 93.12 91 GLY A N 1
ATOM 727 C CA . GLY A 1 91 ? -18.206 -5.642 16.380 1.00 93.12 91 GLY A CA 1
ATOM 728 C C . GLY A 1 91 ? -17.519 -4.554 15.546 1.00 93.12 91 GLY A C 1
ATOM 729 O O . GLY A 1 91 ? -18.182 -3.877 14.763 1.00 93.12 91 GLY A O 1
ATOM 730 N N . LYS A 1 92 ? -16.201 -4.358 15.704 1.00 90.88 92 LYS A N 1
ATOM 731 C CA . LYS A 1 92 ? -15.430 -3.310 15.023 1.00 90.88 92 LYS A CA 1
ATOM 732 C C . LYS A 1 92 ? -14.560 -3.897 13.907 1.00 90.88 92 LYS A C 1
ATOM 734 O O . LYS A 1 92 ? -14.094 -5.034 14.032 1.00 90.88 92 LYS A O 1
ATOM 739 N N . PRO A 1 93 ? -14.289 -3.134 12.835 1.00 91.12 93 PRO A N 1
ATOM 740 C CA . PRO A 1 93 ? -13.285 -3.518 11.850 1.00 91.12 93 PRO A CA 1
ATOM 741 C C . PRO A 1 93 ? -11.901 -3.652 12.495 1.00 91.12 93 PRO A C 1
ATOM 743 O O . PRO A 1 93 ? -11.525 -2.837 13.338 1.00 91.12 93 PRO A O 1
ATOM 746 N N . ASN A 1 94 ? -11.120 -4.641 12.060 1.00 92.50 94 ASN A N 1
ATOM 747 C CA . ASN A 1 94 ? -9.695 -4.726 12.369 1.00 92.50 94 ASN A CA 1
ATOM 748 C C . ASN A 1 94 ? -8.901 -4.262 11.146 1.00 92.50 94 ASN A C 1
ATOM 750 O O . ASN A 1 94 ? -8.673 -5.031 10.215 1.00 92.50 94 ASN A O 1
ATOM 754 N N . ASN A 1 95 ? -8.526 -2.983 11.120 1.00 92.06 95 ASN A N 1
ATOM 755 C CA . ASN A 1 95 ? -7.911 -2.381 9.936 1.00 92.06 95 ASN A CA 1
ATOM 756 C C . ASN A 1 95 ? -6.510 -2.928 9.645 1.00 92.06 95 ASN A C 1
ATOM 758 O O . ASN A 1 95 ? -6.157 -3.037 8.477 1.00 92.06 95 ASN A O 1
ATOM 762 N N . LEU A 1 96 ? -5.763 -3.367 10.664 1.00 93.25 96 LEU A N 1
ATOM 763 C CA . LEU A 1 96 ? -4.500 -4.077 10.451 1.00 93.25 96 LEU A CA 1
ATOM 764 C C . LEU A 1 96 ? -4.736 -5.389 9.692 1.00 93.25 96 LEU A C 1
ATOM 766 O O . LEU A 1 96 ? -4.090 -5.632 8.677 1.00 93.25 96 LEU A O 1
ATOM 770 N N . MET A 1 97 ? -5.705 -6.194 10.137 1.00 93.81 97 MET A N 1
ATOM 771 C CA . MET A 1 97 ? -6.060 -7.450 9.466 1.00 93.81 97 MET A CA 1
ATOM 772 C C . MET A 1 97 ? -6.524 -7.210 8.024 1.00 93.81 97 MET A C 1
ATOM 774 O O . MET A 1 97 ? -6.087 -7.898 7.114 1.00 93.81 97 MET A O 1
ATOM 778 N N . ARG A 1 98 ? -7.342 -6.177 7.790 1.00 95.12 98 ARG A N 1
ATOM 779 C CA . ARG A 1 98 ? -7.806 -5.811 6.440 1.00 95.12 98 ARG A CA 1
ATOM 780 C C . ARG A 1 98 ? -6.654 -5.396 5.524 1.00 95.12 98 ARG A C 1
ATOM 782 O O . ARG A 1 98 ? -6.622 -5.810 4.370 1.00 95.12 98 ARG A O 1
ATOM 789 N N . CYS A 1 99 ? -5.709 -4.599 6.024 1.00 96.25 99 CYS A N 1
ATOM 790 C CA . CYS A 1 99 ? -4.529 -4.208 5.255 1.00 96.25 99 CYS A CA 1
ATOM 791 C C . CYS A 1 99 ? -3.627 -5.412 4.938 1.00 96.25 99 CYS A C 1
ATOM 793 O O . CYS A 1 99 ? -3.167 -5.522 3.804 1.00 96.25 99 CYS A O 1
ATOM 795 N N . LEU A 1 100 ? -3.424 -6.328 5.895 1.00 96.94 100 LEU A N 1
ATOM 796 C CA . LEU A 1 100 ? -2.660 -7.565 5.691 1.00 96.94 100 LEU A CA 1
ATOM 797 C C . LEU A 1 100 ? -3.315 -8.482 4.650 1.00 96.94 100 LEU A C 1
ATOM 799 O O . LEU A 1 100 ? -2.642 -8.925 3.723 1.00 96.94 100 LEU A O 1
ATOM 803 N N . ASP A 1 101 ? -4.628 -8.700 4.750 1.00 96.94 101 ASP A N 1
ATOM 804 C CA . ASP A 1 101 ? -5.383 -9.509 3.787 1.00 96.94 101 ASP A CA 1
ATOM 805 C C . ASP A 1 101 ? -5.245 -8.954 2.360 1.00 96.94 101 ASP A C 1
ATOM 807 O O . ASP A 1 101 ? -5.035 -9.702 1.406 1.00 96.94 101 ASP A O 1
ATOM 811 N N . VAL A 1 102 ? -5.332 -7.627 2.199 1.00 97.38 102 VAL A N 1
ATOM 812 C CA . VAL A 1 102 ? -5.140 -6.983 0.892 1.00 97.38 102 VAL A CA 1
ATOM 813 C C . VAL A 1 102 ? -3.685 -7.085 0.430 1.00 97.38 102 VAL A C 1
ATOM 815 O O . VAL A 1 102 ? -3.450 -7.349 -0.749 1.00 97.38 102 VAL A O 1
ATOM 818 N N . TYR A 1 103 ? -2.711 -6.907 1.326 1.00 97.69 103 TYR A N 1
ATOM 819 C CA . TYR A 1 103 ? -1.284 -7.003 1.008 1.00 97.69 103 TYR A CA 1
ATOM 820 C C . TYR A 1 103 ? -0.894 -8.385 0.453 1.00 97.69 103 TYR A C 1
ATOM 822 O O . TYR A 1 103 ? -0.126 -8.466 -0.509 1.00 97.69 103 TYR A O 1
ATOM 830 N N . GLU A 1 104 ? -1.470 -9.455 1.002 1.00 97.75 104 GLU A N 1
ATOM 831 C CA . GLU A 1 104 ? -1.243 -10.838 0.556 1.00 97.75 104 GLU A CA 1
ATOM 832 C C . GLU A 1 104 ? -2.164 -11.275 -0.602 1.00 97.75 104 GLU A C 1
ATOM 834 O O . GLU A 1 104 ? -2.014 -12.371 -1.143 1.00 97.75 104 GLU A O 1
ATOM 839 N N . SER A 1 105 ? -3.114 -10.432 -1.023 1.00 98.00 105 SER A N 1
ATOM 840 C CA . SER A 1 105 ? -4.078 -10.796 -2.069 1.00 98.00 105 SER A CA 1
ATOM 841 C C . SER A 1 105 ? -3.438 -10.945 -3.456 1.00 98.00 105 SER A C 1
ATOM 843 O O . SER A 1 105 ? -2.572 -10.166 -3.873 1.00 98.00 105 SER A O 1
ATOM 845 N N . LEU A 1 106 ? -3.938 -11.915 -4.231 1.00 98.19 106 LEU A N 1
ATOM 846 C CA . LEU A 1 106 ? -3.545 -12.110 -5.631 1.00 98.19 106 LEU A CA 1
ATOM 847 C C . LEU A 1 106 ? -3.954 -10.916 -6.504 1.00 98.19 106 LEU A C 1
ATOM 849 O O . LEU A 1 106 ? -3.293 -10.599 -7.493 1.00 98.19 106 LEU A O 1
ATOM 853 N N . GLU A 1 107 ? -5.049 -10.247 -6.154 1.00 98.25 107 GLU A N 1
ATOM 854 C CA . GLU A 1 107 ? -5.534 -9.035 -6.806 1.00 98.25 107 GLU A CA 1
ATOM 855 C C . GLU A 1 107 ? -4.525 -7.899 -6.654 1.00 98.25 107 GLU A C 1
ATOM 857 O O . GLU A 1 107 ? -4.200 -7.236 -7.641 1.00 98.25 107 GLU A O 1
ATOM 862 N N . TYR A 1 108 ? -3.979 -7.708 -5.451 1.00 98.50 108 TYR A N 1
ATOM 863 C CA . TYR A 1 108 ? -2.968 -6.685 -5.231 1.00 98.50 108 TYR A CA 1
ATOM 864 C C . TYR A 1 108 ? -1.651 -7.028 -5.932 1.00 98.50 108 TYR A C 1
ATOM 866 O O . TYR A 1 108 ? -1.051 -6.161 -6.563 1.00 98.50 108 TYR A O 1
ATOM 874 N N . GLU A 1 109 ? -1.247 -8.298 -5.934 1.00 98.31 109 GLU A N 1
ATOM 875 C CA . GLU A 1 109 ? -0.082 -8.759 -6.698 1.00 98.31 109 GLU A CA 1
ATOM 876 C C . GLU A 1 109 ? -0.213 -8.441 -8.203 1.00 98.31 109 GLU A C 1
ATOM 878 O O . GLU A 1 109 ? 0.733 -7.954 -8.830 1.00 98.31 109 GLU A O 1
ATOM 883 N N . LYS A 1 110 ? -1.406 -8.636 -8.788 1.00 98.38 110 LYS A N 1
ATOM 884 C CA . LYS A 1 110 ? -1.695 -8.242 -10.180 1.00 98.38 110 LYS A CA 1
ATOM 885 C C . LYS A 1 110 ? -1.595 -6.729 -10.375 1.00 98.38 110 LYS A C 1
ATOM 887 O O . LYS A 1 110 ? -1.043 -6.286 -11.383 1.00 98.38 110 LYS A O 1
ATOM 892 N N . VAL A 1 111 ? -2.105 -5.940 -9.424 1.00 98.44 111 VAL A N 1
ATOM 893 C CA . VAL A 1 111 ? -1.986 -4.474 -9.452 1.00 98.44 111 VAL A CA 1
ATOM 894 C C . VAL A 1 111 ? -0.521 -4.057 -9.455 1.00 98.44 111 VAL A C 1
ATOM 896 O O . VAL A 1 111 ? -0.153 -3.238 -10.292 1.00 98.44 111 VAL A O 1
ATOM 899 N N . ILE A 1 112 ? 0.313 -4.636 -8.589 1.00 98.38 112 ILE A N 1
ATOM 900 C CA . ILE A 1 112 ? 1.743 -4.314 -8.504 1.00 98.38 112 ILE A CA 1
ATOM 901 C C . ILE A 1 112 ? 2.464 -4.635 -9.813 1.00 98.38 112 ILE A C 1
ATOM 903 O O . ILE A 1 112 ? 3.140 -3.766 -10.355 1.00 98.38 112 ILE A O 1
ATOM 907 N N . ARG A 1 113 ? 2.252 -5.822 -10.391 1.00 97.62 113 ARG A N 1
ATOM 908 C CA . ARG A 1 113 ? 2.862 -6.194 -11.683 1.00 97.62 113 ARG A CA 1
ATOM 909 C C . ARG A 1 113 ? 2.441 -5.273 -12.824 1.00 97.62 113 ARG A C 1
ATOM 911 O O . ARG A 1 113 ? 3.250 -4.934 -13.679 1.00 97.62 113 ARG A O 1
ATOM 918 N N . ALA A 1 114 ? 1.190 -4.814 -12.827 1.00 97.62 114 ALA A N 1
ATOM 919 C CA . ALA A 1 114 ? 0.712 -3.870 -13.835 1.00 97.62 114 ALA A CA 1
ATOM 920 C C . ALA A 1 114 ? 1.394 -2.488 -13.758 1.00 97.62 114 ALA A C 1
ATOM 922 O O . ALA A 1 114 ? 1.234 -1.688 -14.686 1.00 97.62 114 ALA A O 1
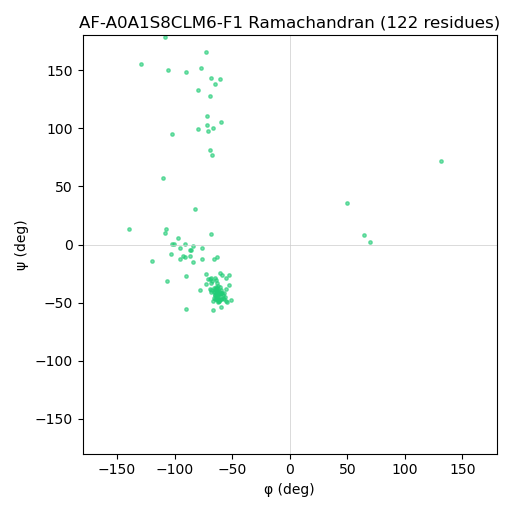ATOM 923 N N . GLN A 1 115 ? 2.129 -2.194 -12.676 1.00 97.44 115 GLN A N 1
ATOM 924 C CA . GLN A 1 115 ? 2.851 -0.935 -12.523 1.00 97.44 115 GLN A CA 1
ATOM 925 C C . GLN A 1 115 ? 4.248 -0.943 -13.143 1.00 97.44 115 GLN A C 1
ATOM 927 O O . GLN A 1 115 ? 4.795 0.139 -13.317 1.00 97.44 115 GLN A O 1
ATOM 932 N N . ASP A 1 116 ? 4.779 -2.090 -13.579 1.00 95.69 116 ASP A N 1
ATOM 933 C CA . ASP A 1 116 ? 6.127 -2.169 -14.166 1.00 95.69 116 ASP A CA 1
ATOM 934 C C . ASP A 1 116 ? 6.335 -1.216 -15.352 1.00 95.69 116 ASP A C 1
ATOM 936 O O . ASP A 1 116 ? 7.435 -0.727 -15.585 1.00 95.69 116 ASP A O 1
ATOM 940 N N . LYS A 1 117 ? 5.259 -0.902 -16.087 1.00 94.88 117 LYS A N 1
ATOM 941 C CA . LYS A 1 117 ? 5.270 0.066 -17.196 1.00 94.88 117 LYS A CA 1
ATOM 942 C C . LYS A 1 117 ? 5.620 1.503 -16.778 1.00 94.88 117 LYS A C 1
ATOM 944 O O . LYS A 1 117 ? 5.784 2.354 -17.641 1.00 94.88 117 LYS A O 1
ATOM 949 N N . TRP A 1 118 ? 5.663 1.773 -15.477 1.00 95.12 118 TRP A N 1
ATOM 950 C CA . TRP A 1 118 ? 5.996 3.061 -14.874 1.00 95.12 118 TRP A CA 1
ATOM 951 C C . TRP A 1 118 ? 7.376 3.054 -14.198 1.00 95.12 118 TRP A C 1
ATOM 953 O O . TRP A 1 118 ? 7.684 3.987 -13.458 1.00 95.12 118 TRP A O 1
ATOM 963 N N . ILE A 1 119 ? 8.192 2.012 -14.392 1.00 92.00 119 ILE A N 1
ATOM 964 C CA 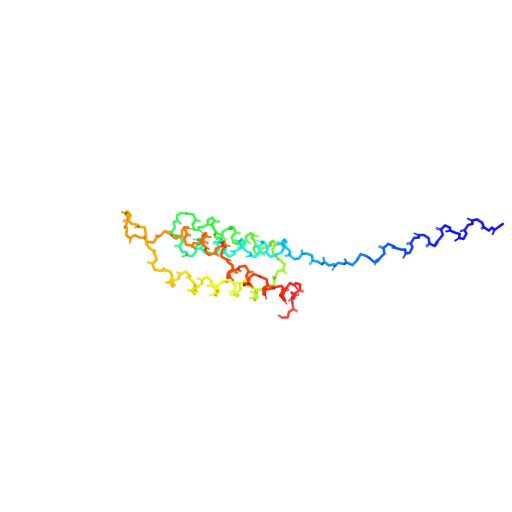. ILE A 1 119 ? 9.582 1.963 -13.914 1.00 92.00 119 ILE A CA 1
ATOM 965 C C . ILE A 1 119 ? 10.464 2.764 -14.872 1.00 92.00 119 ILE A C 1
ATOM 967 O O . ILE A 1 119 ? 10.363 2.611 -16.088 1.00 92.00 119 ILE A O 1
ATOM 971 N N . GLY A 1 120 ? 11.323 3.634 -14.334 1.00 80.38 120 GLY A N 1
ATOM 972 C CA . GLY A 1 120 ? 12.271 4.414 -15.140 1.00 80.38 120 GLY A CA 1
ATOM 973 C C . GLY A 1 120 ? 11.635 5.495 -16.025 1.00 80.38 120 GLY A C 1
ATOM 974 O O . GLY A 1 120 ? 12.352 6.206 -16.722 1.00 80.38 120 GLY A O 1
ATOM 975 N N . THR A 1 121 ? 10.313 5.688 -15.972 1.00 67.06 121 THR A N 1
ATOM 976 C CA . THR A 1 121 ? 9.596 6.737 -16.722 1.00 67.06 121 THR A CA 1
ATOM 977 C C . THR A 1 121 ? 9.6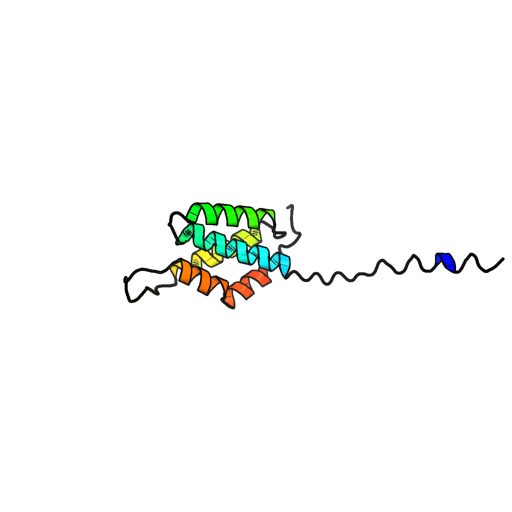50 8.098 -16.014 1.00 67.06 121 THR A C 1
ATOM 979 O O . THR A 1 121 ? 8.696 8.872 -16.063 1.00 67.06 121 THR A O 1
ATOM 982 N N . GLY A 1 122 ? 10.721 8.368 -15.267 1.00 52.94 122 GLY A N 1
ATOM 983 C CA . GLY A 1 122 ? 10.897 9.612 -14.527 1.00 52.94 122 GLY A CA 1
ATOM 984 C C . GLY A 1 122 ? 11.364 10.739 -15.442 1.00 52.94 122 GLY A C 1
ATOM 985 O O . GLY A 1 122 ? 12.556 10.815 -15.720 1.00 52.94 122 GLY A O 1
ATOM 986 N N . MET A 1 123 ? 10.410 11.584 -15.850 1.00 43.25 123 MET A N 1
ATOM 987 C CA . MET A 1 123 ? 10.482 13.001 -16.268 1.00 43.25 123 MET A CA 1
ATOM 988 C C . MET A 1 123 ? 9.749 13.271 -17.595 1.00 43.25 123 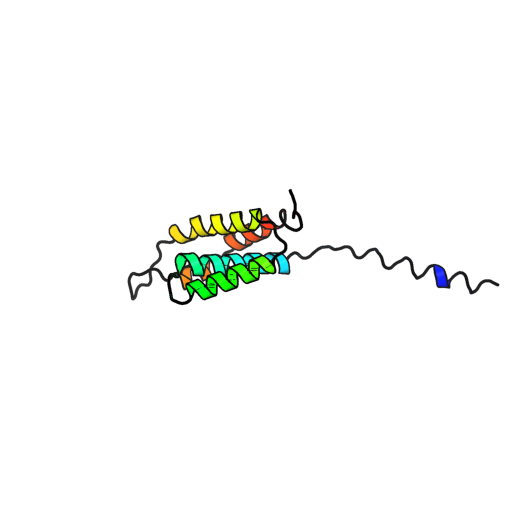MET A C 1
ATOM 990 O O . MET A 1 123 ? 10.378 13.576 -18.604 1.00 43.25 123 MET A O 1
ATOM 994 N N . GLU A 1 124 ? 8.417 13.227 -17.565 1.00 38.44 124 GLU A N 1
ATOM 995 C CA . GLU A 1 124 ? 7.562 14.095 -18.393 1.00 38.44 124 GLU A CA 1
ATOM 996 C C . GLU A 1 124 ? 6.517 14.760 -17.496 1.00 38.44 124 GLU A C 1
ATOM 998 O O . GLU A 1 124 ? 5.974 14.053 -16.611 1.00 38.44 124 GLU A O 1
#

Nearest PDB structures (foldseek):
  4j30-assembly1_B  TM=8.535E-01  e=9.467E-03  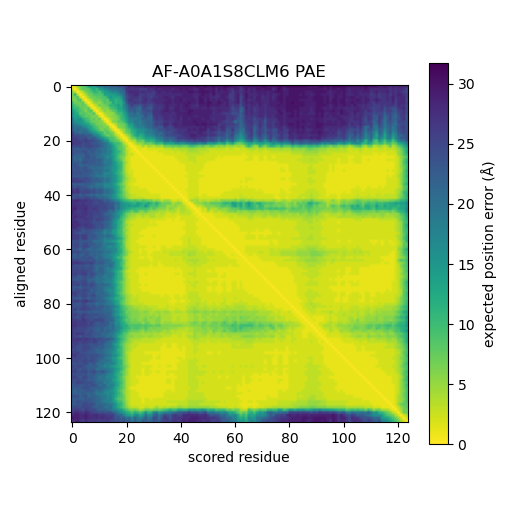Salmonella enterica subsp. enterica serovar Typhimurium str. LT2
  4b6i-assembly2_B  TM=8.205E-01  e=1.110E-02  Serratia marcescens
  4jur-assembly4_M  TM=8.088E-01  e=4.667E-02  Enterobacter cloacae subsp. cloacae ATCC 13047

Organism: NCBI:txid2034155

Secondary structure (DSSP, 8-state):
--SSSGGGSTTSSTT-------THHHHHHHHHHHHHHHIIIII-STTHHHHHHHHHHHHHH--B-HHHHHHHHHHHHHHHHH-----TTTSS--HHHHHHHHHT-HHHHHHHHTTGGGBS----

Radius of gyration: 22.07 Å; Cα contacts (8 Å, |Δi|>4): 106; chains: 1; bounding box: 74×28×54 Å

Sequence (124 aa):
MTKKIILSFLLLLSFFVSANGDNSETRMVLKKWGMAYCLEIYQKTESADEAGSARSGYFQLGEHSEQAYKNVKNYFNRVIPEDKRVMQATGKPNNLMRCLDVYESLEYEKVIRAQDKWIGTGME

pLDDT: mean 86.17, std 18.29, range [38.44, 98.69]